Protein AF-A0A2U1K8N9-F1 (afdb_monomer_lite)

Organism: Artemisia annua (NCBI:txid35608)

pLDDT: mean 72.16, std 16.37, range [36.84, 96.94]

Secondary structure (DSSP, 8-state):
---------HHHHHHHHHHHHHHHHHHTTTHHHHHHHHHHHS-SS-----------TTSS-----GGGTT-----TT---------TTSTTPPP------

Foldseek 3Di:
DDPPPDPCPPVNVVVVVVVVVVVVCVVVVNPVVVVVVCVVPPDPDDDPPPPPDPDPCVPPPDPDDCPPVPDDDDPPDDDDPPCPDPPPPPDDDDDDDDDD

Sequence (100 aa):
MGRFPAKIDYENIRNARISENQARLASLGLHKTISELRSITTPVKTPPKRKLVKVDWSSVPLRRSNRLKQIEPKPVGESVTTRRSLRYFANSPAKSANGK

Structure (mmCIF, N/CA/C/O backbone):
data_AF-A0A2U1K8N9-F1
#
_entry.id   AF-A0A2U1K8N9-F1
#
loop_
_atom_site.group_PDB
_atom_site.id
_atom_site.type_symbol
_atom_site.label_atom_id
_atom_site.label_alt_id
_atom_site.label_comp_id
_atom_site.label_asym_id
_atom_site.label_entity_id
_atom_site.label_seq_id
_atom_site.pdbx_PDB_ins_code
_atom_site.Cartn_x
_atom_site.Cartn_y
_atom_site.Cartn_z
_atom_site.occupancy
_atom_site.B_iso_or_equiv
_atom_site.auth_seq_id
_atom_site.auth_comp_id
_at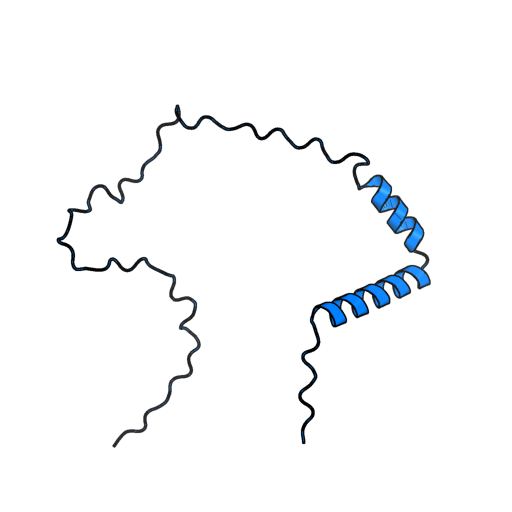om_site.auth_asym_id
_atom_site.auth_atom_id
_atom_site.pdbx_PDB_model_num
ATOM 1 N N . MET A 1 1 ? 15.448 -26.452 -28.077 1.00 43.38 1 MET A N 1
ATOM 2 C CA . MET A 1 1 ? 14.858 -25.101 -28.222 1.00 43.38 1 MET A CA 1
ATOM 3 C C . MET A 1 1 ? 14.576 -24.552 -26.831 1.00 43.38 1 MET A C 1
ATOM 5 O O . MET A 1 1 ? 13.522 -24.822 -26.269 1.00 43.38 1 MET A O 1
ATOM 9 N N . GLY A 1 2 ? 15.567 -23.898 -26.219 1.00 51.97 2 GLY A N 1
ATOM 10 C CA . GLY A 1 2 ? 15.433 -23.355 -24.867 1.00 51.97 2 GLY A CA 1
ATOM 11 C C . GLY A 1 2 ? 14.404 -22.232 -24.859 1.00 51.97 2 GLY A C 1
ATOM 12 O O . GLY A 1 2 ? 14.547 -21.264 -25.603 1.00 51.97 2 GLY A O 1
ATOM 13 N N . ARG A 1 3 ? 13.352 -22.366 -24.046 1.00 62.38 3 ARG A N 1
ATOM 14 C CA . ARG A 1 3 ? 12.465 -21.243 -23.739 1.00 62.38 3 ARG A CA 1
ATOM 15 C C . ARG A 1 3 ? 13.322 -20.185 -23.051 1.00 62.38 3 ARG A C 1
ATOM 17 O O . ARG A 1 3 ? 13.714 -20.372 -21.904 1.00 62.38 3 ARG A O 1
ATOM 24 N N . PHE A 1 4 ? 13.617 -19.088 -23.742 1.00 57.06 4 PHE A N 1
ATOM 25 C CA . PHE A 1 4 ? 14.014 -17.865 -23.056 1.00 57.06 4 PHE A CA 1
ATOM 26 C C . PHE A 1 4 ? 12.895 -17.564 -22.052 1.00 57.06 4 PHE A C 1
ATOM 28 O O . PHE A 1 4 ? 11.736 -17.534 -22.482 1.00 57.06 4 PHE A O 1
ATOM 35 N N . PRO A 1 5 ? 13.173 -17.425 -20.740 1.00 62.66 5 PRO A N 1
ATOM 36 C CA . PRO A 1 5 ? 12.132 -17.021 -19.812 1.00 62.66 5 PRO A CA 1
ATOM 37 C C . PRO A 1 5 ? 11.561 -15.723 -20.371 1.00 62.66 5 PRO A C 1
ATOM 39 O O . PRO A 1 5 ? 12.315 -14.783 -20.639 1.00 62.66 5 PRO A O 1
ATOM 42 N N . ALA A 1 6 ? 10.254 -15.728 -20.662 1.00 65.06 6 ALA A N 1
ATOM 43 C CA . ALA A 1 6 ? 9.544 -14.538 -21.105 1.00 65.06 6 ALA A CA 1
ATOM 44 C C . ALA A 1 6 ? 10.004 -13.396 -20.201 1.00 65.06 6 ALA A C 1
ATOM 46 O O . ALA A 1 6 ? 10.079 -13.610 -18.990 1.00 65.06 6 ALA A O 1
ATOM 47 N N . LYS A 1 7 ? 10.409 -12.256 -20.781 1.00 68.25 7 LYS A N 1
ATOM 48 C CA . LYS A 1 7 ? 10.837 -11.080 -20.014 1.00 68.25 7 LYS A CA 1
ATOM 49 C C . LYS A 1 7 ? 9.751 -10.851 -18.974 1.00 68.25 7 LYS A C 1
ATOM 51 O O . LYS A 1 7 ? 8.642 -10.488 -19.341 1.00 68.25 7 LYS A O 1
ATOM 56 N N . ILE A 1 8 ? 10.012 -11.223 -17.722 1.00 68.88 8 ILE A N 1
ATOM 57 C CA . ILE A 1 8 ? 8.964 -11.185 -16.716 1.00 68.88 8 ILE A CA 1
ATOM 58 C C . ILE A 1 8 ? 8.764 -9.703 -16.479 1.00 68.88 8 ILE A C 1
ATOM 60 O O . ILE A 1 8 ? 9.656 -9.048 -15.934 1.00 68.88 8 ILE A O 1
ATOM 64 N N . ASP A 1 9 ? 7.652 -9.168 -16.980 1.00 84.19 9 ASP A N 1
ATOM 65 C CA . ASP A 1 9 ? 7.390 -7.746 -16.865 1.00 84.19 9 ASP A CA 1
ATOM 66 C C . ASP A 1 9 ? 7.437 -7.403 -15.381 1.00 84.19 9 ASP A C 1
ATOM 68 O O . ASP A 1 9 ? 6.765 -8.026 -14.554 1.00 84.19 9 ASP A O 1
ATOM 72 N N . TYR A 1 10 ? 8.301 -6.453 -15.033 1.00 89.69 10 TYR A N 1
ATOM 73 C CA . TYR A 1 10 ? 8.557 -6.058 -13.652 1.00 89.69 10 TYR A CA 1
ATOM 74 C C . TYR A 1 10 ? 7.247 -5.795 -12.884 1.00 89.69 10 TYR A C 1
ATOM 76 O O . TYR A 1 10 ? 7.087 -6.225 -11.739 1.00 89.69 10 TYR A O 1
ATOM 84 N N . GLU A 1 11 ? 6.276 -5.176 -13.559 1.00 92.38 11 GLU A N 1
ATOM 85 C CA . GLU A 1 11 ? 4.950 -4.890 -13.014 1.00 92.38 11 GLU A CA 1
ATOM 86 C C . GLU A 1 11 ? 4.142 -6.155 -12.688 1.00 92.38 11 GLU A C 1
ATOM 88 O O . GLU A 1 11 ? 3.421 -6.175 -11.691 1.00 92.38 11 GLU A O 1
ATOM 93 N N . ASN A 1 12 ? 4.308 -7.250 -13.435 1.00 92.19 12 ASN A N 1
ATOM 94 C CA . ASN A 1 12 ? 3.605 -8.507 -13.163 1.00 92.19 12 ASN A CA 1
ATOM 95 C C . ASN A 1 12 ? 4.091 -9.144 -11.854 1.00 92.19 12 ASN A C 1
ATOM 97 O O . ASN A 1 12 ? 3.275 -9.550 -11.025 1.00 92.19 12 ASN A O 1
ATOM 101 N N . ILE A 1 13 ? 5.410 -9.168 -11.614 1.00 92.81 13 ILE A N 1
ATOM 102 C CA . ILE A 1 13 ? 5.980 -9.653 -10.340 1.00 92.81 13 ILE A CA 1
ATOM 103 C C . ILE A 1 13 ? 5.509 -8.767 -9.190 1.00 92.81 13 ILE A C 1
ATOM 105 O O . ILE A 1 13 ? 5.145 -9.260 -8.120 1.00 92.81 13 ILE A O 1
ATOM 109 N N . ARG A 1 14 ? 5.523 -7.449 -9.402 1.00 95.38 14 ARG A N 1
ATOM 110 C CA . ARG A 1 14 ? 5.081 -6.478 -8.404 1.00 95.38 14 ARG A CA 1
ATOM 111 C C . ARG A 1 14 ? 3.619 -6.712 -8.020 1.00 95.38 14 ARG A C 1
ATOM 113 O O . ARG A 1 14 ? 3.324 -6.809 -6.831 1.00 95.38 14 ARG A O 1
ATOM 120 N N . ASN A 1 15 ? 2.734 -6.864 -9.000 1.00 96.25 15 ASN A N 1
ATOM 121 C CA . ASN A 1 15 ? 1.308 -7.086 -8.770 1.00 96.25 15 ASN A CA 1
ATOM 122 C C . ASN A 1 15 ? 1.035 -8.427 -8.079 1.00 96.25 15 ASN A C 1
ATOM 124 O O . ASN A 1 15 ? 0.266 -8.456 -7.119 1.00 96.25 15 ASN A O 1
ATOM 128 N N . ALA A 1 16 ? 1.719 -9.503 -8.482 1.00 96.31 16 ALA A N 1
ATOM 129 C CA . ALA A 1 16 ? 1.604 -10.807 -7.826 1.00 96.31 16 ALA A CA 1
ATOM 130 C C . ALA A 1 16 ? 2.029 -10.756 -6.347 1.00 96.31 16 ALA A C 1
ATOM 132 O O . ALA A 1 16 ? 1.365 -11.312 -5.476 1.00 96.31 16 ALA A O 1
ATOM 133 N N . ARG A 1 17 ? 3.105 -10.026 -6.030 1.00 96.50 17 ARG A N 1
ATOM 134 C CA . ARG A 1 17 ? 3.536 -9.826 -4.636 1.00 96.50 17 ARG A CA 1
ATOM 135 C C . ARG A 1 17 ? 2.543 -8.985 -3.838 1.00 96.50 17 ARG A C 1
ATOM 137 O O . ARG A 1 17 ? 2.343 -9.231 -2.650 1.00 96.50 17 ARG A O 1
ATOM 144 N N . ILE A 1 18 ? 1.933 -7.976 -4.462 1.00 96.69 18 ILE A N 1
ATOM 145 C CA . ILE A 1 18 ? 0.915 -7.143 -3.812 1.00 96.69 18 ILE A CA 1
ATOM 146 C C . ILE A 1 18 ? -0.314 -7.984 -3.461 1.00 96.69 18 ILE A C 1
ATOM 148 O O . ILE A 1 18 ? -0.775 -7.902 -2.322 1.00 96.69 18 ILE A O 1
ATOM 152 N N . SER A 1 19 ? -0.815 -8.802 -4.389 1.00 96.56 19 SER A N 1
ATOM 153 C CA . SER A 1 19 ? -1.992 -9.643 -4.141 1.00 96.56 19 SER A CA 1
ATOM 154 C C . SER A 1 19 ? -1.726 -10.701 -3.069 1.00 96.56 19 SER A C 1
ATOM 156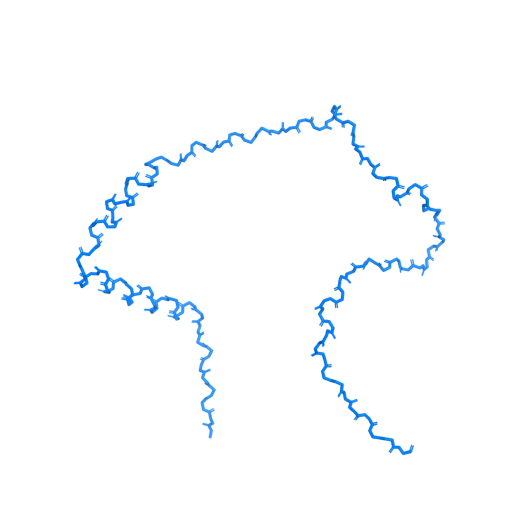 O O . SER A 1 19 ? -2.550 -10.892 -2.176 1.00 96.56 19 SER A O 1
ATOM 158 N N . GLU A 1 20 ? -0.546 -11.321 -3.077 1.00 96.94 20 GLU A N 1
ATOM 159 C CA . GLU A 1 20 ? -0.137 -12.265 -2.034 1.00 96.94 20 GLU A CA 1
ATOM 160 C C . GLU A 1 20 ? -0.083 -11.595 -0.648 1.00 96.94 20 GLU A C 1
ATOM 162 O O . GLU A 1 20 ? -0.631 -12.109 0.329 1.00 96.94 20 GLU A O 1
ATOM 167 N N . ASN A 1 21 ? 0.525 -10.407 -0.556 1.00 95.81 21 ASN A N 1
ATOM 168 C CA . ASN A 1 21 ? 0.569 -9.642 0.690 1.00 95.81 21 ASN A CA 1
ATOM 169 C C . ASN A 1 21 ? -0.840 -9.264 1.176 1.00 95.81 21 ASN A C 1
ATOM 171 O O . ASN A 1 21 ? -1.108 -9.335 2.374 1.00 95.81 21 ASN A O 1
ATOM 175 N N . GLN A 1 22 ? -1.745 -8.883 0.269 1.00 94.12 22 GLN A N 1
ATOM 176 C CA . GLN A 1 22 ? -3.142 -8.595 0.609 1.00 94.12 22 GLN A CA 1
ATOM 177 C C . GLN A 1 22 ? -3.844 -9.827 1.186 1.00 94.12 22 GLN A C 1
ATOM 179 O O . GLN A 1 22 ? -4.502 -9.716 2.221 1.00 94.12 22 GLN A O 1
ATOM 184 N N . ALA A 1 23 ? -3.651 -10.999 0.576 1.00 95.81 23 ALA A N 1
ATOM 185 C CA . ALA A 1 23 ? -4.205 -12.251 1.078 1.00 95.81 23 ALA A CA 1
ATOM 186 C C . ALA A 1 23 ? -3.668 -12.590 2.478 1.00 95.81 23 ALA A C 1
ATOM 188 O O . ALA A 1 23 ? -4.453 -12.915 3.368 1.00 95.81 23 ALA A O 1
ATOM 189 N N . ARG A 1 24 ? -2.358 -12.422 2.713 1.00 95.94 24 ARG A N 1
ATOM 190 C CA . ARG A 1 24 ? -1.746 -12.626 4.040 1.00 95.94 24 ARG A CA 1
ATOM 191 C C . ARG A 1 24 ? -2.299 -11.667 5.100 1.00 95.94 24 ARG A C 1
ATOM 193 O O . ARG A 1 24 ? -2.532 -12.059 6.239 1.00 95.94 24 ARG A O 1
ATOM 200 N N . LEU A 1 25 ? -2.545 -10.407 4.745 1.00 94.38 25 LEU A N 1
ATOM 201 C CA . LEU A 1 25 ? -3.163 -9.451 5.671 1.00 94.38 25 LEU A CA 1
ATOM 202 C C . LEU A 1 25 ? -4.623 -9.806 5.980 1.00 94.38 25 LEU A C 1
ATOM 204 O O . LEU A 1 25 ? -5.063 -9.627 7.117 1.00 94.38 25 LEU A O 1
ATOM 208 N N . ALA A 1 26 ? -5.359 -10.315 4.990 1.00 92.62 26 ALA A N 1
ATOM 209 C CA . ALA A 1 26 ? -6.731 -10.772 5.168 1.00 92.62 26 ALA A CA 1
ATOM 210 C C . ALA A 1 26 ? -6.804 -12.025 6.054 1.00 92.62 26 ALA A C 1
ATOM 212 O O . ALA A 1 26 ? -7.625 -12.057 6.968 1.00 92.62 26 ALA A O 1
ATOM 213 N N . SER A 1 27 ? -5.913 -13.005 5.858 1.00 94.75 27 SER A N 1
ATOM 214 C CA . SER A 1 27 ? -5.865 -14.218 6.689 1.00 94.75 27 SER A CA 1
ATOM 215 C C . SER A 1 27 ? -5.537 -13.921 8.153 1.00 94.75 27 SER A C 1
ATOM 217 O O . SER A 1 27 ? -6.025 -14.605 9.043 1.00 94.75 27 SER A O 1
ATOM 219 N N . LEU A 1 28 ? -4.736 -12.884 8.409 1.00 95.12 28 LEU A N 1
ATOM 220 C CA . LEU A 1 28 ? -4.426 -12.412 9.762 1.00 95.12 28 LEU A CA 1
ATOM 221 C C . LEU A 1 28 ? -5.507 -11.482 10.344 1.00 95.12 28 LEU A C 1
ATOM 223 O O . LEU A 1 28 ? -5.391 -11.057 11.490 1.00 95.12 28 LEU A O 1
ATOM 227 N N . GLY A 1 29 ? -6.531 -11.112 9.567 1.00 92.56 29 GLY A N 1
ATOM 228 C CA . GLY A 1 29 ? -7.587 -10.192 10.000 1.00 92.56 29 GLY A CA 1
ATOM 229 C C . GLY A 1 29 ? -7.136 -8.736 10.197 1.00 92.56 29 GLY A C 1
ATOM 230 O O . GLY A 1 29 ? -7.880 -7.931 10.753 1.00 92.56 29 GLY A O 1
ATOM 231 N N . LEU A 1 30 ? -5.945 -8.357 9.721 1.00 93.19 30 LEU A N 1
ATOM 232 C CA . LEU A 1 30 ? -5.320 -7.050 9.990 1.00 93.19 30 LEU A CA 1
ATOM 233 C C . LEU A 1 30 ? -5.753 -5.934 9.026 1.00 93.19 30 LEU A C 1
ATOM 235 O O . LEU A 1 30 ? -5.287 -4.800 9.118 1.00 93.19 30 LEU A O 1
ATOM 239 N N . HIS A 1 31 ? -6.644 -6.222 8.078 1.00 88.62 31 HIS A N 1
ATOM 240 C CA . HIS A 1 31 ? -7.046 -5.236 7.073 1.00 88.62 31 HIS A CA 1
ATOM 241 C C . HIS A 1 31 ? -7.764 -4.020 7.692 1.00 88.62 31 HIS A C 1
ATOM 243 O O . HIS A 1 31 ? -7.540 -2.885 7.266 1.00 88.62 31 HIS A O 1
ATOM 249 N N . LYS A 1 32 ? -8.608 -4.240 8.713 1.00 87.62 32 LYS A N 1
ATOM 250 C CA . LYS A 1 32 ? -9.362 -3.169 9.392 1.00 87.62 32 LYS A CA 1
ATOM 251 C C . LYS A 1 32 ? -8.442 -2.255 10.203 1.00 87.62 32 LYS A C 1
ATOM 253 O O . LYS A 1 32 ? -8.455 -1.047 9.998 1.00 87.62 32 LYS A O 1
ATOM 258 N N . THR A 1 33 ? -7.568 -2.840 11.019 1.00 90.62 33 THR A N 1
ATOM 259 C CA . THR A 1 33 ? -6.634 -2.098 11.880 1.00 90.62 33 THR A CA 1
ATOM 260 C C . THR A 1 33 ? -5.654 -1.256 11.065 1.00 90.62 33 THR A C 1
ATOM 262 O O . THR A 1 33 ? -5.406 -0.099 11.391 1.00 90.62 33 THR A O 1
ATOM 265 N N . ILE A 1 34 ? -5.144 -1.782 9.947 1.00 89.81 34 ILE A N 1
ATOM 266 C CA . ILE A 1 34 ? -4.278 -1.016 9.038 1.00 89.81 34 ILE A CA 1
ATOM 267 C C . ILE A 1 34 ? -5.046 0.147 8.398 1.00 89.81 34 ILE A C 1
ATOM 269 O O . ILE A 1 34 ? -4.486 1.234 8.244 1.00 89.81 34 ILE A O 1
ATOM 273 N N . SER A 1 35 ? -6.311 -0.058 8.022 1.00 87.81 35 SER A N 1
ATOM 274 C CA . SER A 1 35 ? -7.156 1.009 7.473 1.00 87.81 35 SER A CA 1
ATOM 275 C C . SER A 1 35 ? -7.394 2.125 8.495 1.00 87.81 35 SER A C 1
ATOM 277 O O . SER A 1 35 ? -7.267 3.302 8.161 1.00 87.81 35 SER A O 1
ATOM 279 N N . GLU A 1 36 ? -7.672 1.766 9.747 1.00 89.94 36 GLU A N 1
ATOM 280 C CA . GLU A 1 36 ? -7.847 2.711 10.854 1.00 89.94 36 GLU A CA 1
ATOM 281 C C . GLU A 1 36 ? -6.550 3.477 11.147 1.00 89.94 36 GLU A C 1
ATOM 283 O O . GLU A 1 36 ? -6.553 4.707 11.159 1.00 89.94 36 GLU A O 1
ATOM 288 N N . LEU A 1 37 ? -5.407 2.792 11.263 1.00 89.94 37 LEU A N 1
ATOM 289 C CA . LEU A 1 37 ? -4.102 3.437 11.454 1.00 89.94 37 LEU A CA 1
ATOM 290 C C . LEU A 1 37 ? -3.761 4.405 10.319 1.00 89.94 37 LEU A C 1
ATOM 292 O O . LEU A 1 37 ? -3.242 5.496 10.563 1.00 89.94 37 LEU A O 1
ATOM 296 N N . ARG A 1 38 ? -4.073 4.036 9.072 1.00 87.9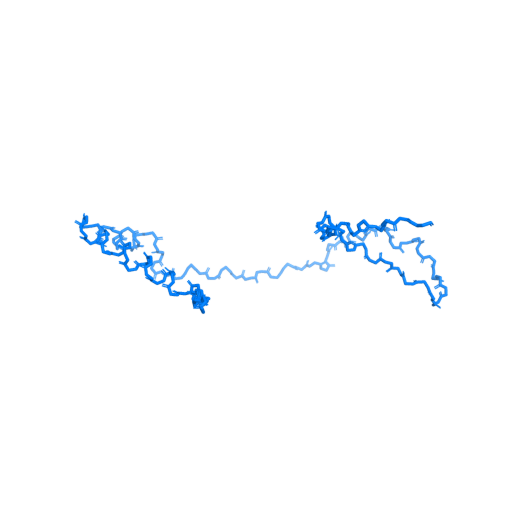4 38 ARG A N 1
ATOM 297 C CA . ARG A 1 38 ? -3.931 4.946 7.931 1.00 87.94 38 ARG A CA 1
ATOM 298 C C . ARG A 1 38 ? -4.828 6.160 8.097 1.00 87.94 38 ARG A C 1
ATOM 300 O O . ARG A 1 38 ? -4.318 7.257 7.965 1.00 87.94 38 ARG A O 1
ATOM 307 N N . SER A 1 39 ? -6.096 5.993 8.465 1.00 86.06 39 SER A N 1
ATOM 308 C CA . SER A 1 39 ? -7.006 7.128 8.681 1.00 86.06 39 SER A CA 1
ATOM 309 C C . SER A 1 39 ? -6.511 8.113 9.752 1.00 86.06 39 SER A C 1
ATOM 311 O O . SER A 1 39 ? -6.698 9.317 9.605 1.00 86.06 39 SER A O 1
ATOM 313 N N . ILE A 1 40 ? -5.820 7.613 10.783 1.00 86.50 40 ILE A N 1
ATOM 314 C CA . ILE A 1 40 ? -5.249 8.421 11.870 1.00 86.50 40 ILE A CA 1
ATOM 315 C C . ILE A 1 40 ? -3.968 9.139 11.419 1.00 86.50 40 ILE A C 1
ATOM 317 O O . ILE A 1 40 ? -3.737 10.296 11.763 1.00 86.50 40 ILE A O 1
ATOM 321 N N . THR A 1 41 ? -3.112 8.447 10.666 1.00 83.69 41 THR A N 1
ATOM 322 C CA . THR A 1 41 ? -1.786 8.953 10.265 1.00 83.69 41 THR A CA 1
ATOM 323 C C . THR A 1 41 ? -1.822 9.798 8.998 1.00 83.69 41 THR A C 1
ATOM 325 O O . THR A 1 41 ? -0.996 10.699 8.832 1.00 83.69 41 THR A O 1
ATOM 328 N N . THR A 1 42 ? -2.765 9.538 8.093 1.00 72.44 42 THR A N 1
ATOM 329 C CA . THR A 1 42 ? -2.965 10.369 6.912 1.00 72.44 42 THR A CA 1
ATOM 330 C C . THR A 1 42 ? -3.711 11.622 7.333 1.00 72.44 42 THR A C 1
ATOM 332 O O . THR A 1 42 ? -4.834 11.519 7.830 1.00 72.44 42 THR A O 1
ATOM 335 N N . PRO A 1 43 ? -3.147 12.818 7.123 1.00 68.19 43 PRO A N 1
ATOM 336 C CA . PRO A 1 43 ? -3.900 14.027 7.376 1.00 68.19 43 PRO A CA 1
ATOM 337 C C . PRO A 1 43 ? -5.117 14.030 6.437 1.00 68.19 43 PRO A C 1
ATOM 339 O O . PRO A 1 43 ? -4.972 13.969 5.218 1.00 68.19 43 PRO A O 1
ATOM 342 N N . VAL A 1 44 ? -6.323 14.110 7.014 1.00 66.50 44 VAL A N 1
ATOM 343 C CA . VAL A 1 44 ? -7.627 14.172 6.309 1.00 66.50 44 VAL A CA 1
ATOM 344 C C . VAL A 1 44 ? -7.667 15.293 5.258 1.00 66.50 44 VAL A C 1
ATOM 346 O O . VAL A 1 44 ? -8.477 15.290 4.335 1.00 66.50 44 VAL A O 1
ATOM 349 N N . LYS A 1 45 ? -6.759 16.262 5.376 1.00 65.56 45 LYS A N 1
ATOM 350 C CA . LYS A 1 45 ? -6.537 17.341 4.426 1.00 65.56 45 LYS A CA 1
ATOM 351 C C . LYS A 1 45 ? -5.113 17.215 3.916 1.00 65.56 45 LYS A C 1
ATOM 353 O O . LYS A 1 45 ? -4.193 17.072 4.719 1.00 65.56 45 LYS A O 1
ATOM 358 N N . THR A 1 46 ? -4.918 17.336 2.601 1.00 66.12 46 THR A N 1
ATOM 359 C CA . THR A 1 46 ? -3.592 17.626 2.039 1.00 66.12 46 THR A CA 1
ATOM 360 C C . THR A 1 46 ? -2.931 18.674 2.933 1.00 66.12 46 THR A C 1
ATOM 362 O O . THR A 1 46 ? -3.578 19.707 3.164 1.00 66.12 46 THR A O 1
ATOM 365 N N . PRO A 1 47 ? -1.721 18.439 3.480 1.00 64.62 47 PRO A N 1
ATOM 366 C CA . PRO A 1 47 ? -1.063 19.467 4.272 1.00 64.62 47 PRO A CA 1
ATOM 367 C C . PRO A 1 47 ? -1.079 20.741 3.429 1.00 64.62 47 PRO A C 1
ATOM 369 O O . PRO A 1 47 ? -0.818 20.640 2.221 1.00 64.62 47 PRO A O 1
ATOM 372 N N . PRO A 1 48 ? -1.473 21.901 3.994 1.00 69.50 48 PRO A N 1
ATOM 373 C CA . PRO A 1 48 ? -1.543 23.129 3.221 1.00 69.50 48 PRO A CA 1
ATOM 374 C C . PRO A 1 48 ? -0.205 23.258 2.510 1.00 69.50 48 PRO A C 1
ATOM 376 O O . PRO A 1 48 ? 0.839 23.244 3.170 1.00 69.50 48 PRO A O 1
ATOM 379 N N . LYS A 1 49 ? -0.233 23.252 1.167 1.00 71.69 49 LYS A N 1
ATOM 380 C CA . LYS A 1 49 ? 0.981 23.359 0.358 1.00 71.69 49 LYS A CA 1
ATOM 381 C C . LYS A 1 49 ? 1.724 24.559 0.919 1.00 71.69 49 LYS A C 1
ATOM 383 O O . LYS A 1 49 ? 1.197 25.672 0.862 1.00 71.69 49 LYS A O 1
ATOM 388 N N . ARG A 1 50 ? 2.882 24.326 1.551 1.00 73.69 50 ARG A N 1
ATOM 389 C CA . ARG A 1 50 ? 3.685 25.417 2.103 1.00 73.69 50 ARG A CA 1
ATOM 390 C C . ARG A 1 50 ? 3.885 26.390 0.954 1.00 73.69 50 ARG A C 1
ATOM 392 O O . ARG A 1 50 ? 4.349 25.975 -0.109 1.00 73.69 50 ARG A O 1
ATOM 399 N N . LYS A 1 51 ? 3.436 27.636 1.132 1.00 79.12 51 LYS A N 1
ATOM 400 C CA . LYS A 1 51 ? 3.597 28.662 0.104 1.00 79.12 51 LYS A CA 1
ATOM 401 C C . LYS A 1 51 ? 5.084 28.699 -0.227 1.00 79.12 51 LYS A C 1
ATOM 403 O O . LYS A 1 51 ? 5.903 28.844 0.679 1.00 79.12 51 LYS A O 1
ATOM 408 N N . LEU A 1 52 ? 5.425 28.484 -1.495 1.00 78.38 52 LEU A N 1
ATOM 409 C CA . LEU A 1 52 ? 6.798 28.611 -1.958 1.00 78.38 52 LEU A CA 1
ATOM 410 C C . LEU A 1 52 ? 7.180 30.082 -1.787 1.00 78.38 52 LEU A C 1
ATOM 412 O O . LEU A 1 52 ? 6.781 30.924 -2.587 1.00 78.38 52 LEU A O 1
ATOM 416 N N . VAL A 1 53 ? 7.894 30.401 -0.712 1.00 81.62 53 VAL A N 1
ATOM 417 C CA . VAL A 1 53 ? 8.454 31.736 -0.521 1.00 81.62 53 VAL A CA 1
ATOM 418 C C . VAL A 1 53 ? 9.682 31.808 -1.413 1.00 81.62 53 VAL A C 1
ATOM 420 O O . VAL A 1 53 ? 10.693 31.155 -1.148 1.00 81.62 53 VAL A O 1
ATOM 423 N N . LYS A 1 54 ? 9.575 32.550 -2.517 1.00 81.19 54 LYS A N 1
ATOM 424 C CA . LYS A 1 54 ? 10.731 32.872 -3.348 1.00 81.19 54 LYS A CA 1
ATOM 425 C C . LYS A 1 54 ? 11.670 33.720 -2.492 1.00 81.19 54 LYS A C 1
ATOM 427 O O . LYS A 1 54 ? 11.296 34.798 -2.052 1.00 81.19 54 LYS A O 1
ATOM 432 N N . VAL A 1 55 ? 12.855 33.190 -2.209 1.00 80.12 55 VAL A N 1
ATOM 433 C CA . VAL A 1 55 ? 13.900 33.936 -1.507 1.00 80.12 55 VAL A CA 1
ATOM 434 C C . VAL A 1 55 ? 14.536 34.893 -2.512 1.00 80.12 55 VAL A C 1
ATOM 436 O O . VAL A 1 55 ? 14.996 34.457 -3.572 1.00 80.12 55 VAL A O 1
ATOM 439 N N . ASP A 1 56 ? 14.541 36.187 -2.196 1.00 79.62 56 ASP A N 1
ATOM 440 C CA . ASP A 1 56 ? 15.195 37.209 -3.010 1.00 79.62 56 ASP A CA 1
ATOM 441 C C . ASP A 1 56 ? 16.709 37.141 -2.805 1.00 79.62 56 ASP A C 1
ATOM 443 O O . ASP A 1 56 ? 17.273 37.657 -1.845 1.00 79.62 56 ASP A O 1
ATOM 447 N N . TRP A 1 57 ? 17.384 36.477 -3.741 1.00 73.19 57 TRP A N 1
ATOM 448 C CA . TRP A 1 57 ? 18.843 36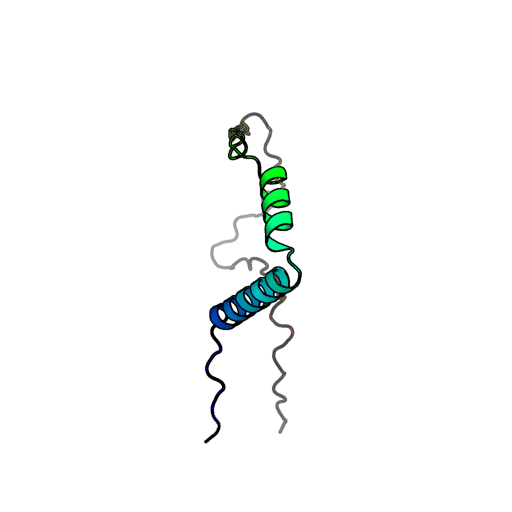.351 -3.762 1.00 73.19 57 TRP A CA 1
ATOM 449 C C . TRP A 1 57 ? 19.553 37.583 -4.346 1.00 73.19 57 TRP A C 1
ATOM 451 O O . TRP A 1 57 ? 20.768 37.554 -4.518 1.00 73.19 57 TRP A O 1
ATOM 461 N N . SER A 1 58 ? 18.822 38.655 -4.677 1.00 73.50 58 SER A N 1
ATOM 462 C CA . SER A 1 58 ? 19.378 39.888 -5.257 1.00 73.50 58 SER A CA 1
ATOM 463 C C . SER A 1 58 ? 20.220 40.693 -4.265 1.00 73.50 58 SER A C 1
ATOM 465 O O . SER A 1 58 ? 21.148 41.383 -4.678 1.00 73.50 58 SER A O 1
ATOM 467 N N . SER A 1 59 ? 19.915 40.595 -2.969 1.00 73.12 59 SER A N 1
ATOM 468 C CA . SER A 1 59 ? 20.593 41.328 -1.894 1.00 73.12 59 SER A CA 1
ATOM 469 C C . SER A 1 59 ? 21.790 40.582 -1.303 1.00 73.12 59 SER A C 1
ATOM 471 O O . SER A 1 59 ? 22.640 41.195 -0.658 1.00 73.12 59 SER A O 1
ATOM 473 N N . VAL A 1 60 ? 21.885 39.265 -1.521 1.00 73.25 60 VAL A N 1
ATOM 474 C CA . VAL A 1 60 ? 22.998 38.461 -1.013 1.00 73.25 60 VAL A CA 1
ATOM 475 C C . VAL A 1 60 ? 24.137 38.510 -2.031 1.00 73.25 60 VAL A C 1
ATOM 477 O O . VAL A 1 60 ? 23.940 38.095 -3.176 1.00 73.25 60 VAL A O 1
ATOM 480 N N . PRO A 1 61 ? 25.349 38.965 -1.655 1.00 72.31 61 PRO A N 1
ATOM 481 C CA . PRO A 1 61 ? 26.481 38.936 -2.566 1.00 72.31 61 PRO A CA 1
ATOM 482 C C . PRO A 1 61 ? 26.749 37.489 -2.987 1.00 72.31 61 PRO A C 1
ATOM 484 O O . PRO A 1 61 ? 27.105 36.633 -2.174 1.00 72.31 61 PRO A O 1
ATOM 487 N N . LEU A 1 62 ? 26.564 37.206 -4.279 1.00 68.94 62 LEU A N 1
ATOM 488 C CA . LEU A 1 62 ? 26.839 35.894 -4.847 1.00 68.94 62 LEU A CA 1
ATOM 489 C C . LEU A 1 62 ? 28.320 35.589 -4.619 1.00 68.94 62 LEU A C 1
ATOM 491 O O . LEU A 1 62 ? 29.186 36.225 -5.224 1.00 68.94 62 LEU A O 1
ATOM 495 N N . ARG A 1 63 ? 28.618 34.612 -3.754 1.00 73.31 63 ARG A N 1
ATOM 496 C CA . ARG A 1 63 ? 29.984 34.157 -3.464 1.00 73.31 63 ARG A CA 1
ATOM 497 C C . ARG A 1 63 ? 30.541 33.428 -4.690 1.00 73.31 63 ARG A C 1
ATOM 499 O O . ARG A 1 63 ? 30.624 32.202 -4.729 1.00 73.31 63 ARG A O 1
ATOM 506 N N . ARG A 1 64 ? 30.882 34.184 -5.736 1.00 68.69 64 ARG A N 1
ATOM 507 C CA . ARG A 1 64 ? 31.510 33.654 -6.945 1.00 68.69 64 ARG A CA 1
ATOM 508 C C . ARG A 1 64 ? 32.884 33.137 -6.550 1.00 68.69 64 ARG A C 1
ATOM 510 O O . ARG A 1 64 ? 33.751 33.904 -6.140 1.00 68.69 64 ARG A O 1
ATOM 517 N N . SER A 1 65 ? 33.079 31.825 -6.646 1.00 70.69 65 SER A N 1
ATOM 518 C CA . SER A 1 65 ? 34.414 31.257 -6.489 1.00 70.69 65 SER A CA 1
ATOM 519 C C . SER A 1 65 ? 35.341 31.870 -7.543 1.00 70.69 65 SER A C 1
ATOM 521 O O . SER A 1 65 ? 34.971 31.959 -8.714 1.00 70.69 65 SER A O 1
ATOM 523 N N . ASN A 1 66 ? 36.553 32.266 -7.152 1.00 66.06 66 ASN A N 1
ATOM 524 C CA . ASN A 1 66 ? 37.546 32.842 -8.069 1.00 66.06 66 ASN A CA 1
ATOM 525 C C . ASN A 1 66 ? 38.105 31.821 -9.082 1.00 66.06 66 ASN A C 1
ATOM 527 O O . ASN A 1 66 ? 39.045 32.134 -9.802 1.00 66.06 66 ASN A O 1
ATOM 531 N N . ARG A 1 67 ? 37.529 30.614 -9.176 1.00 65.81 67 ARG A N 1
ATOM 532 C CA . ARG A 1 67 ? 38.012 29.521 -10.032 1.00 65.81 67 ARG A CA 1
ATOM 533 C C . ARG A 1 67 ? 38.064 29.880 -11.523 1.00 65.81 67 ARG A C 1
ATOM 535 O O . ARG A 1 67 ? 38.818 29.251 -12.246 1.00 65.81 67 ARG A O 1
ATOM 542 N N . LEU A 1 68 ? 37.290 30.875 -11.967 1.00 59.88 68 LEU A N 1
ATOM 543 C CA . LEU A 1 68 ? 37.265 31.350 -13.358 1.00 59.88 68 LEU A CA 1
ATOM 544 C C . LEU A 1 68 ? 38.062 32.644 -13.590 1.00 59.88 68 LEU A C 1
ATOM 546 O O . LEU A 1 68 ? 38.170 33.081 -14.727 1.00 59.88 68 LEU A O 1
ATOM 550 N N . LYS A 1 69 ? 38.625 33.272 -12.548 1.00 62.75 69 LYS A N 1
ATOM 551 C CA . LYS A 1 69 ? 39.352 34.549 -12.690 1.00 62.75 69 LYS A CA 1
ATOM 552 C C . LYS A 1 69 ? 40.776 34.401 -13.246 1.00 62.75 69 LYS A C 1
ATOM 554 O O . LYS A 1 69 ? 41.455 35.403 -13.397 1.00 62.75 69 LYS A O 1
ATOM 559 N N . GLN A 1 70 ? 41.223 33.176 -13.524 1.00 60.66 70 GLN A N 1
ATOM 560 C CA . GLN A 1 70 ? 42.546 32.888 -14.096 1.00 60.66 70 GLN A CA 1
ATOM 561 C C . GLN A 1 70 ? 42.479 32.124 -15.424 1.00 60.66 70 GLN A C 1
ATOM 563 O O . GLN A 1 70 ? 43.463 31.519 -15.838 1.00 60.66 70 GLN A O 1
ATOM 568 N N . ILE A 1 71 ? 41.322 32.108 -16.089 1.00 62.38 71 ILE A N 1
ATOM 569 C CA . ILE A 1 71 ? 41.228 31.524 -17.426 1.00 62.38 71 ILE A CA 1
ATOM 570 C C . ILE A 1 71 ? 41.444 32.655 -18.424 1.00 62.38 71 ILE A C 1
ATOM 572 O O . ILE A 1 71 ? 40.497 33.335 -18.810 1.00 62.38 71 ILE A O 1
ATOM 576 N N . GLU A 1 72 ? 42.700 32.861 -18.813 1.00 67.81 72 GLU A N 1
ATOM 577 C CA . GLU A 1 72 ? 43.006 33.592 -20.041 1.00 67.81 72 GLU A CA 1
ATOM 578 C C . GLU A 1 72 ? 42.310 32.877 -21.212 1.00 67.81 72 GLU A C 1
ATOM 580 O O . GLU A 1 72 ? 42.348 31.638 -21.276 1.00 67.81 72 GLU A O 1
ATOM 585 N N . PRO A 1 73 ? 41.641 33.598 -22.128 1.00 61.03 73 PRO A N 1
ATOM 586 C CA . PRO A 1 73 ? 40.990 32.978 -23.271 1.00 61.03 73 PRO A CA 1
ATOM 587 C C . PRO A 1 73 ? 42.058 32.384 -24.197 1.00 61.03 73 PRO A C 1
ATOM 589 O O . PRO A 1 73 ? 42.654 33.078 -25.017 1.00 61.03 73 PRO A O 1
ATOM 592 N N . LYS A 1 74 ? 42.313 31.077 -24.075 1.00 62.78 74 LYS A N 1
ATOM 593 C CA . LYS A 1 74 ? 43.091 30.349 -25.079 1.00 62.78 74 LYS A CA 1
ATOM 594 C C . LYS A 1 74 ? 42.329 30.341 -26.412 1.00 62.78 74 LYS A C 1
ATOM 596 O O . LYS A 1 74 ? 41.105 30.182 -26.399 1.00 62.78 74 LYS A O 1
ATOM 601 N N . PRO A 1 75 ? 43.024 30.485 -27.555 1.00 56.53 75 PRO A N 1
ATOM 602 C CA . PRO A 1 75 ? 42.381 30.450 -28.859 1.00 56.53 75 PRO A CA 1
ATOM 603 C C . PRO A 1 75 ? 41.651 29.119 -29.074 1.00 56.53 75 PRO A C 1
ATOM 605 O O . PRO A 1 75 ? 42.083 28.059 -28.619 1.00 56.53 75 PRO A O 1
ATOM 608 N N . VAL A 1 76 ? 40.507 29.228 -29.752 1.00 58.19 76 VAL A N 1
ATOM 609 C CA . VAL A 1 76 ? 39.560 28.161 -30.091 1.00 58.19 76 VAL A CA 1
ATOM 610 C C . VAL A 1 76 ? 40.305 26.954 -30.669 1.00 58.19 76 VAL A C 1
ATOM 612 O O . VAL A 1 76 ? 40.801 27.008 -31.788 1.00 58.19 76 VAL A O 1
ATOM 615 N N . GLY A 1 77 ? 40.396 25.867 -29.899 1.00 57.81 77 GLY A N 1
ATOM 616 C CA . GLY A 1 77 ? 41.040 24.634 -30.359 1.00 57.81 77 GLY A CA 1
ATOM 617 C C . GLY A 1 77 ? 41.229 23.545 -29.303 1.00 57.81 77 GLY A C 1
ATOM 618 O O . GLY A 1 77 ? 41.244 22.370 -29.649 1.00 57.81 77 GLY A O 1
ATOM 619 N N . GLU A 1 78 ? 41.303 23.882 -28.013 1.00 56.38 78 GLU A N 1
ATOM 620 C CA . GLU A 1 78 ? 41.467 22.875 -26.954 1.00 56.38 78 GLU A CA 1
ATOM 621 C C . GLU A 1 78 ? 40.143 22.641 -26.218 1.00 56.38 78 GLU A C 1
ATOM 623 O O . GLU A 1 78 ? 39.707 23.437 -25.385 1.00 56.38 78 GLU A O 1
ATOM 628 N N . SER A 1 79 ? 39.482 21.524 -26.530 1.00 61.12 79 SER A N 1
ATOM 629 C CA . SER A 1 79 ? 38.312 21.052 -25.793 1.00 61.12 79 SER A CA 1
ATOM 630 C C . SER A 1 79 ? 38.693 20.811 -24.331 1.00 61.12 79 SER A C 1
ATOM 632 O O . SER A 1 79 ? 39.370 19.833 -24.004 1.00 61.12 79 SER A O 1
ATOM 634 N N . VAL A 1 80 ? 38.244 21.690 -23.436 1.00 58.12 80 VAL A N 1
ATOM 635 C CA . VAL A 1 80 ? 38.345 21.475 -21.992 1.00 58.12 80 VAL A CA 1
ATOM 636 C C . VAL A 1 80 ? 37.525 20.233 -21.661 1.00 58.12 80 VAL A C 1
ATOM 638 O O . VAL A 1 80 ? 36.294 20.243 -21.743 1.00 58.12 80 VAL A O 1
ATOM 641 N N . THR A 1 81 ? 38.199 19.140 -21.307 1.00 60.00 81 THR A N 1
ATOM 642 C CA . THR A 1 81 ? 37.527 17.932 -20.839 1.00 60.00 81 THR A CA 1
ATOM 643 C C . THR A 1 81 ? 36.851 18.262 -19.514 1.00 60.00 81 THR A C 1
ATOM 645 O O . THR A 1 81 ? 37.461 18.344 -18.448 1.00 60.00 81 THR A O 1
ATOM 648 N N . THR A 1 82 ? 35.541 18.491 -19.572 1.00 53.94 82 THR A N 1
ATOM 649 C CA . THR A 1 82 ? 34.708 18.452 -18.377 1.00 53.94 82 THR A CA 1
ATOM 650 C C . THR A 1 82 ? 34.908 17.073 -17.767 1.00 53.94 82 THR A C 1
ATOM 652 O O . THR A 1 82 ? 34.637 16.052 -18.396 1.00 53.94 82 THR A O 1
ATOM 655 N N . ARG A 1 83 ? 35.463 17.047 -16.552 1.00 49.66 83 ARG A N 1
ATOM 656 C CA . ARG A 1 83 ? 35.785 15.848 -15.776 1.00 49.66 83 ARG A CA 1
ATOM 657 C C . ARG A 1 83 ? 34.498 15.069 -15.468 1.00 49.66 83 ARG A C 1
ATOM 659 O O . ARG A 1 83 ? 33.981 15.123 -14.355 1.00 49.66 83 ARG A O 1
ATOM 666 N N . ARG A 1 84 ? 33.955 14.346 -16.450 1.00 51.81 84 ARG A N 1
ATOM 667 C CA . ARG A 1 84 ? 32.995 13.267 -16.218 1.00 51.81 84 ARG A CA 1
ATOM 668 C C . ARG A 1 84 ? 33.758 12.189 -15.462 1.00 51.81 84 ARG A C 1
ATOM 670 O O . ARG A 1 84 ? 34.807 11.730 -15.900 1.00 51.81 84 ARG A O 1
ATOM 677 N N . SER A 1 85 ? 33.277 11.859 -14.272 1.00 60.25 85 SER A N 1
ATOM 678 C CA . SER A 1 85 ? 33.881 10.829 -13.438 1.00 60.25 85 SER A CA 1
ATOM 679 C C . SER A 1 85 ? 34.006 9.523 -14.232 1.00 60.25 85 SER A C 1
ATOM 681 O O . SER A 1 85 ? 33.025 9.006 -14.761 1.00 60.25 85 SER A O 1
ATOM 683 N N . LEU A 1 86 ? 35.220 8.971 -14.307 1.00 58.12 86 LEU A N 1
ATOM 684 C CA . LEU A 1 86 ? 35.510 7.692 -14.968 1.00 58.12 86 LEU A CA 1
ATOM 685 C C . LEU A 1 86 ? 35.052 6.496 -14.114 1.00 58.12 86 LEU A C 1
ATOM 687 O O . LEU A 1 86 ? 35.736 5.483 -14.031 1.00 58.12 86 LEU A O 1
ATOM 691 N N . ARG A 1 87 ? 33.897 6.591 -13.445 1.00 58.31 87 ARG A N 1
ATOM 692 C CA . ARG A 1 87 ? 33.393 5.507 -12.585 1.00 58.31 87 ARG A CA 1
ATOM 693 C C . ARG A 1 87 ? 32.771 4.339 -13.357 1.00 58.31 87 ARG A C 1
ATOM 695 O O . ARG A 1 87 ? 32.340 3.381 -12.733 1.00 58.31 87 ARG A O 1
ATOM 702 N N . TYR A 1 88 ? 32.758 4.392 -14.689 1.00 52.00 88 TYR A N 1
ATOM 703 C CA . TYR A 1 88 ? 32.152 3.356 -15.531 1.00 52.00 88 TYR A CA 1
ATOM 704 C C . TYR A 1 88 ? 33.145 2.554 -16.384 1.00 52.00 88 TYR A C 1
ATOM 706 O O . TYR A 1 88 ? 32.723 1.627 -17.062 1.00 52.00 88 TYR A O 1
ATOM 714 N N . PHE A 1 89 ? 34.451 2.842 -16.332 1.00 52.78 89 PHE A N 1
ATOM 715 C CA . PHE A 1 89 ? 35.444 2.105 -17.132 1.00 52.78 89 PHE A CA 1
ATOM 716 C C . PHE A 1 89 ? 36.138 0.955 -16.388 1.00 52.78 89 PHE A C 1
ATOM 718 O O . PHE A 1 89 ? 36.970 0.274 -16.970 1.00 52.78 89 PHE A O 1
ATOM 725 N N . ALA A 1 90 ? 35.794 0.696 -15.123 1.00 52.66 90 ALA A N 1
ATOM 726 C CA . ALA A 1 90 ? 36.506 -0.297 -14.315 1.00 52.66 90 ALA A CA 1
ATOM 727 C C . ALA A 1 90 ? 36.246 -1.766 -14.715 1.00 52.66 90 ALA A C 1
ATOM 729 O O . ALA A 1 90 ? 36.997 -2.630 -14.281 1.00 52.66 90 ALA A O 1
ATOM 730 N N . ASN A 1 91 ? 35.238 -2.069 -15.548 1.00 54.69 91 ASN A N 1
ATOM 731 C CA . ASN A 1 91 ? 34.819 -3.455 -15.811 1.00 54.69 91 ASN A CA 1
ATOM 732 C C . ASN A 1 91 ? 34.711 -3.815 -17.306 1.00 54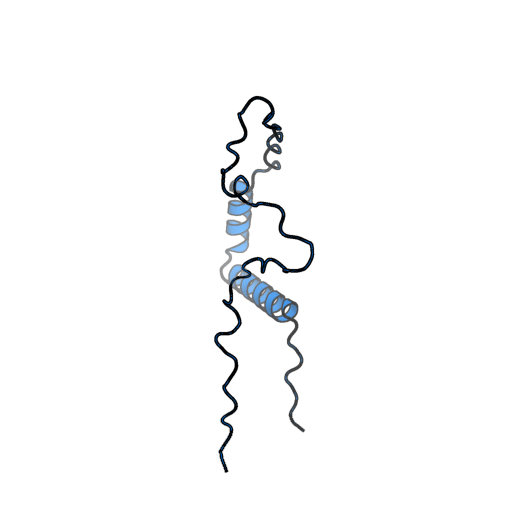.69 91 ASN A C 1
ATOM 734 O O . ASN A 1 91 ? 33.817 -4.566 -17.694 1.00 54.69 91 ASN A O 1
ATOM 738 N N . SER A 1 92 ? 35.591 -3.307 -18.171 1.00 52.69 92 SER A N 1
ATOM 739 C CA . SER A 1 92 ? 35.773 -3.933 -19.490 1.00 52.69 92 SER A CA 1
ATOM 740 C C . SER A 1 92 ? 36.821 -5.048 -19.373 1.00 52.69 92 SER A C 1
ATOM 742 O O . SER A 1 92 ? 37.959 -4.739 -19.012 1.00 52.69 92 SER A O 1
ATOM 744 N N . PRO A 1 93 ? 36.494 -6.322 -19.661 1.00 47.72 93 PRO A N 1
ATOM 745 C CA . PRO A 1 93 ? 37.481 -7.393 -19.621 1.00 47.72 93 PRO A CA 1
ATOM 746 C C . PRO A 1 93 ? 38.555 -7.139 -20.684 1.00 47.72 93 PRO A C 1
ATOM 748 O O . PRO A 1 93 ? 38.248 -6.954 -21.864 1.00 47.72 93 PRO A O 1
ATOM 751 N N . ALA A 1 94 ? 39.817 -7.108 -20.254 1.00 52.06 94 ALA A N 1
ATOM 752 C CA . ALA A 1 94 ? 40.963 -6.965 -21.138 1.00 52.06 94 ALA A CA 1
ATOM 753 C C . ALA A 1 94 ? 40.978 -8.121 -22.151 1.00 52.06 94 ALA A C 1
ATOM 755 O O . ALA A 1 94 ? 41.069 -9.290 -21.774 1.00 52.06 94 ALA A O 1
ATOM 756 N N . LYS A 1 95 ? 40.902 -7.806 -23.449 1.00 51.28 95 LYS A N 1
ATOM 757 C CA . LYS A 1 95 ? 41.289 -8.760 -24.492 1.00 51.28 95 LYS A CA 1
ATOM 758 C C . LYS A 1 95 ? 42.808 -8.907 -24.429 1.00 51.28 95 LYS A C 1
ATOM 7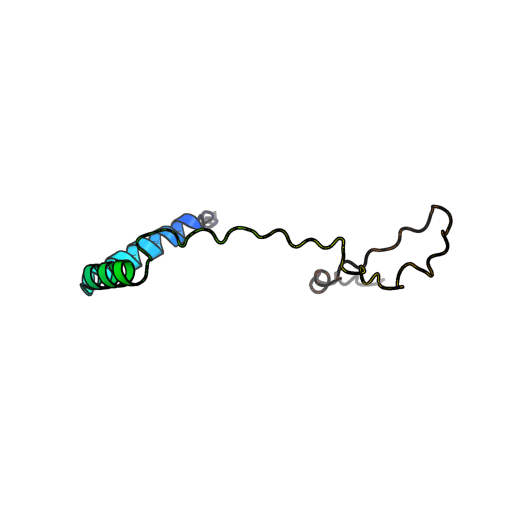60 O O . LYS A 1 95 ? 43.530 -7.990 -24.806 1.00 51.28 95 LYS A O 1
ATOM 765 N N . SER A 1 96 ? 43.266 -10.053 -23.931 1.00 48.09 96 SER A N 1
ATOM 766 C CA . SER A 1 96 ? 44.658 -10.491 -24.043 1.00 48.09 96 SER A CA 1
ATOM 767 C C . SER A 1 96 ? 45.006 -10.655 -25.524 1.00 48.09 96 SER A C 1
ATOM 769 O O . SER A 1 96 ? 44.399 -11.474 -26.217 1.00 48.09 96 SER A O 1
ATOM 771 N N . ALA A 1 97 ? 45.940 -9.846 -26.022 1.00 48.84 97 ALA A N 1
ATOM 772 C CA . ALA A 1 97 ? 46.547 -10.039 -27.329 1.00 48.84 97 ALA A CA 1
ATOM 773 C C . ALA A 1 97 ? 47.816 -10.878 -27.136 1.00 48.84 97 ALA A C 1
ATOM 775 O O . ALA A 1 97 ? 48.824 -10.383 -26.637 1.00 48.84 97 ALA A O 1
ATOM 776 N N . ASN A 1 98 ? 47.744 -12.161 -27.502 1.00 45.66 98 ASN A N 1
ATOM 777 C CA . ASN A 1 98 ? 48.921 -13.014 -27.628 1.00 45.66 98 ASN A CA 1
ATOM 778 C C . ASN A 1 98 ? 49.820 -12.474 -28.746 1.00 45.66 98 ASN A C 1
ATOM 780 O O . ASN A 1 98 ? 49.354 -12.229 -29.861 1.00 45.66 98 ASN A O 1
ATOM 784 N N . GLY A 1 99 ? 51.093 -12.285 -28.404 1.00 47.84 99 GLY A N 1
ATOM 785 C CA . GLY A 1 99 ? 52.133 -11.785 -29.289 1.00 47.84 99 GLY A CA 1
ATOM 786 C C . GLY A 1 99 ? 52.583 -12.790 -30.347 1.00 47.84 99 GLY A C 1
ATOM 787 O O . GLY A 1 99 ? 52.408 -14.005 -30.213 1.00 47.84 99 GLY A O 1
ATOM 788 N N . LYS A 1 100 ? 53.195 -12.234 -31.387 1.00 36.84 100 LYS A N 1
ATOM 789 C CA . LYS A 1 100 ? 54.216 -12.874 -32.208 1.00 36.84 100 LYS A CA 1
ATOM 790 C C . LYS A 1 100 ? 55.437 -11.972 -32.204 1.00 36.84 100 LYS A C 1
ATOM 792 O O . LYS A 1 100 ? 55.218 -10.739 -32.203 1.00 36.84 100 LYS A O 1
#

Radius of gyration: 29.64 Å; chains: 1; bounding box: 64×66×44 Å